Protein AF-A0ABC8QNK2-F1 (afdb_monomer_lite)

Foldseek 3Di:
DPVVVVVVVVVVVVVVVVVVVVVVVVVVVVVVVVVVVVVVVVVVVVVQVVCVVVVHDRDDDDPPPPPDDPPPPDPPPPPPDDDDDPDDDDDDDDDDDDD

Structure (mmCIF, N/CA/C/O backbone):
data_AF-A0ABC8QNK2-F1
#
_entry.id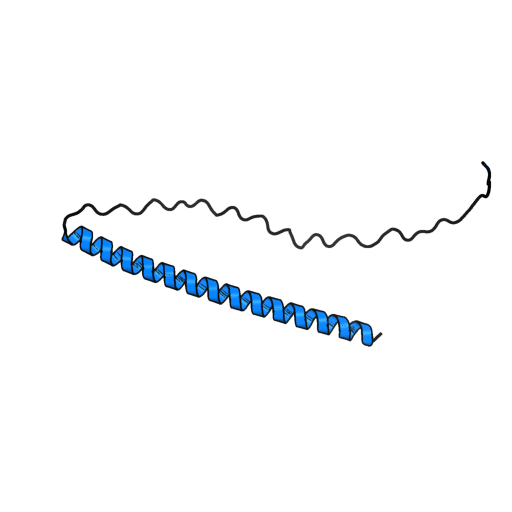   AF-A0ABC8QNK2-F1
#
loop_
_atom_site.group_PDB
_atom_site.id
_atom_site.type_symbol
_atom_site.label_atom_id
_atom_site.label_alt_id
_atom_site.label_comp_id
_atom_site.label_asym_id
_atom_site.label_entity_id
_atom_site.label_seq_id
_atom_site.pdbx_PDB_ins_code
_atom_site.Cartn_x
_atom_site.Cartn_y
_atom_site.Cartn_z
_atom_site.occupancy
_atom_site.B_iso_or_equiv
_atom_site.auth_seq_id
_atom_site.auth_comp_id
_atom_site.auth_asym_id
_atom_site.auth_atom_id
_atom_site.pdbx_PDB_model_num
ATOM 1 N N . MET A 1 1 ? -26.030 -6.026 41.395 1.00 61.59 1 MET A N 1
ATOM 2 C CA . MET A 1 1 ? -24.773 -6.441 40.733 1.00 61.59 1 MET A CA 1
ATOM 3 C C . MET A 1 1 ? -24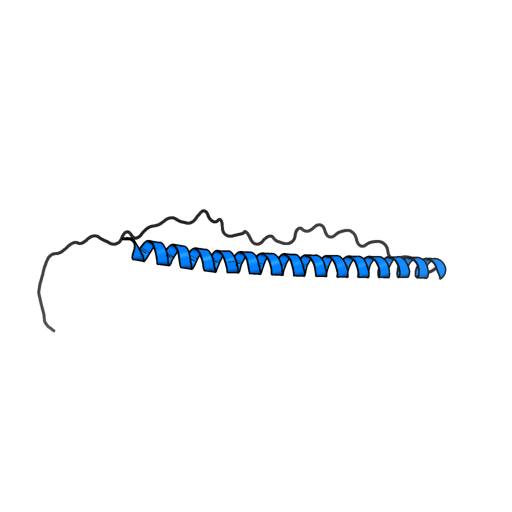.905 -6.712 39.224 1.00 61.59 1 MET A C 1
ATOM 5 O O . MET A 1 1 ? -23.877 -6.773 38.579 1.00 61.59 1 MET A O 1
ATOM 9 N N . GLN A 1 2 ? -26.103 -6.814 38.624 1.00 62.53 2 GLN A N 1
ATOM 10 C CA . GLN A 1 2 ? -26.254 -7.089 37.175 1.00 62.53 2 GLN A CA 1
ATOM 11 C C . GLN A 1 2 ? -26.094 -5.860 36.251 1.00 62.53 2 GLN A C 1
ATOM 13 O O . GLN A 1 2 ? -25.575 -5.991 35.149 1.00 62.53 2 GLN A O 1
ATOM 18 N N . ALA A 1 3 ? -26.467 -4.653 36.693 1.00 66.81 3 ALA A N 1
ATOM 19 C CA . ALA A 1 3 ? -26.412 -3.447 35.850 1.00 66.81 3 ALA A CA 1
ATOM 20 C C . ALA A 1 3 ? -24.983 -2.969 35.510 1.00 66.81 3 ALA A C 1
ATOM 22 O O . ALA A 1 3 ? -24.759 -2.419 34.437 1.00 66.81 3 ALA A O 1
ATOM 23 N N . MET A 1 4 ? -24.007 -3.210 36.396 1.00 67.69 4 MET A N 1
ATOM 24 C CA . MET A 1 4 ? -22.595 -2.883 36.138 1.00 67.69 4 MET A CA 1
ATOM 25 C C . MET A 1 4 ? -21.959 -3.809 35.093 1.00 67.69 4 MET A C 1
ATOM 27 O O . MET A 1 4 ? -21.123 -3.360 34.318 1.00 67.69 4 MET A O 1
ATOM 31 N N . GLN A 1 5 ? -22.361 -5.082 35.050 1.00 70.38 5 GLN A N 1
ATOM 32 C CA . GLN A 1 5 ? -21.816 -6.055 34.101 1.00 70.38 5 GLN A CA 1
ATOM 33 C C . GLN A 1 5 ? -22.247 -5.725 32.665 1.00 70.38 5 GLN A C 1
ATOM 35 O O . GLN A 1 5 ? -21.412 -5.666 31.770 1.00 70.38 5 GLN A O 1
ATOM 40 N N . SER A 1 6 ? -23.519 -5.350 32.486 1.00 77.56 6 SER A N 1
ATOM 41 C CA . SER A 1 6 ? -24.060 -4.953 31.182 1.00 77.56 6 SER A CA 1
ATOM 42 C C . SER A 1 6 ? -23.381 -3.711 30.590 1.00 77.56 6 SER A C 1
ATOM 44 O O . SER A 1 6 ? -23.237 -3.628 29.376 1.00 77.56 6 SER A O 1
ATOM 46 N N . GLN A 1 7 ? -22.951 -2.749 31.419 1.00 76.44 7 GLN A N 1
ATOM 47 C CA . GLN A 1 7 ? -22.229 -1.564 30.933 1.00 76.44 7 GLN A CA 1
ATOM 48 C C . GLN A 1 7 ? -20.821 -1.904 30.436 1.00 76.44 7 GLN A C 1
ATOM 50 O O . GLN A 1 7 ? -20.362 -1.321 29.454 1.00 76.44 7 GLN A O 1
ATOM 55 N N . LEU A 1 8 ? -20.144 -2.849 31.091 1.00 84.06 8 LEU A N 1
ATOM 56 C CA . LEU A 1 8 ? -18.826 -3.312 30.663 1.00 84.06 8 LEU A CA 1
ATOM 57 C C . LEU A 1 8 ? -18.926 -4.087 29.348 1.00 84.06 8 LEU A C 1
ATOM 59 O O . LEU A 1 8 ? -18.174 -3.794 28.422 1.00 84.06 8 LEU A O 1
ATOM 63 N N . ASP A 1 9 ? -19.893 -4.998 29.227 1.00 86.44 9 ASP A N 1
ATOM 64 C CA . ASP A 1 9 ? -20.107 -5.781 28.003 1.00 86.44 9 ASP A CA 1
ATOM 65 C C . ASP A 1 9 ? -20.421 -4.885 26.792 1.00 86.44 9 ASP A C 1
ATOM 67 O O . ASP A 1 9 ? -19.950 -5.130 25.674 1.00 86.44 9 ASP A O 1
ATOM 71 N N . GLU A 1 10 ? -21.165 -3.798 27.011 1.00 86.81 10 GLU A N 1
ATOM 72 C CA . GLU A 1 10 ? -21.484 -2.830 25.963 1.00 86.81 10 GLU A CA 1
ATOM 73 C C . GLU A 1 10 ? -20.262 -1.985 25.556 1.00 86.81 10 GLU A C 1
ATOM 75 O O . GLU A 1 10 ? -20.049 -1.739 24.366 1.00 86.81 10 GLU A O 1
ATOM 80 N N . GLN A 1 11 ? -19.413 -1.590 26.512 1.00 82.62 11 GLN A N 1
ATOM 81 C CA . GLN A 1 11 ? -18.150 -0.897 26.227 1.00 82.62 11 GLN A CA 1
ATOM 82 C C . GLN A 1 11 ? -17.164 -1.792 25.466 1.00 82.62 11 GLN A C 1
ATOM 84 O O . GLN A 1 11 ? -16.586 -1.354 24.469 1.00 82.62 11 GLN A O 1
ATOM 89 N N . PHE A 1 12 ? -17.021 -3.058 25.872 1.00 89.44 12 PHE A N 1
ATOM 90 C CA . PHE A 1 12 ? -16.175 -4.029 25.174 1.00 89.44 12 PHE A CA 1
ATOM 91 C C . PHE A 1 12 ? -16.671 -4.308 23.757 1.00 89.44 12 PHE A C 1
ATOM 93 O O . PHE A 1 12 ? -15.865 -4.359 22.831 1.00 89.44 12 PHE A O 1
ATOM 100 N N . SER A 1 13 ? -17.986 -4.435 23.564 1.00 91.12 13 SER A N 1
ATOM 101 C CA . SER A 1 13 ? -18.560 -4.669 22.236 1.00 91.12 13 SER A CA 1
ATOM 102 C C . SER A 1 13 ? -18.286 -3.508 21.280 1.00 91.12 13 SER A C 1
ATOM 104 O O . SER A 1 13 ? -17.899 -3.735 20.134 1.00 91.12 13 SER A O 1
ATOM 106 N N . ARG A 1 14 ? -18.422 -2.261 21.750 1.00 86.81 14 ARG A N 1
ATOM 107 C CA . ARG A 1 14 ? -18.113 -1.070 20.941 1.00 86.81 14 ARG A CA 1
ATOM 108 C C . ARG A 1 14 ? -16.626 -0.984 20.609 1.00 86.81 14 ARG A C 1
ATOM 110 O O . ARG A 1 14 ? -16.281 -0.758 19.455 1.00 86.81 14 ARG A O 1
ATOM 117 N N . HIS A 1 15 ? -15.761 -1.224 21.593 1.00 89.12 15 HIS A N 1
ATOM 118 C CA . HIS A 1 15 ? -14.316 -1.189 21.384 1.00 89.12 15 HIS A CA 1
ATOM 119 C C . HIS A 1 15 ? -13.837 -2.289 20.424 1.00 89.12 15 HIS A C 1
ATOM 121 O O . HIS A 1 15 ? -12.986 -2.051 19.570 1.00 89.12 15 HIS A O 1
ATOM 127 N N . LYS A 1 16 ? -14.432 -3.484 20.504 1.00 90.00 16 LYS A N 1
ATOM 128 C CA . LYS A 1 16 ? -14.156 -4.579 19.571 1.00 90.00 16 LYS A CA 1
ATOM 129 C C . LYS A 1 16 ? -14.552 -4.215 18.138 1.00 90.00 16 LYS A C 1
ATOM 131 O O . LYS A 1 16 ? -13.751 -4.405 17.230 1.00 90.00 16 LYS A O 1
ATOM 136 N N . ALA A 1 17 ? -15.747 -3.658 17.946 1.00 91.69 17 ALA A N 1
ATOM 137 C CA . ALA A 1 17 ? -16.207 -3.224 16.628 1.00 91.69 17 ALA A CA 1
ATOM 138 C C . ALA A 1 17 ? -15.314 -2.117 16.038 1.00 91.69 17 ALA A C 1
ATOM 140 O O . ALA A 1 17 ? -15.049 -2.105 14.838 1.00 91.69 17 ALA A O 1
ATOM 141 N N . GLU A 1 18 ? -14.813 -1.207 16.876 1.00 93.12 18 GLU A N 1
ATOM 142 C CA . GLU A 1 18 ? -13.860 -0.178 16.457 1.00 93.12 18 GLU A CA 1
ATOM 143 C C . GLU A 1 18 ? -12.518 -0.781 16.019 1.00 93.12 18 GLU A C 1
ATOM 145 O O . GLU A 1 18 ? -12.005 -0.417 14.961 1.00 93.12 18 GLU A O 1
ATOM 150 N N . MET A 1 19 ? -11.977 -1.741 16.775 1.00 92.88 19 MET A N 1
ATOM 151 C CA . MET A 1 19 ? -10.752 -2.445 16.382 1.00 92.88 19 MET A CA 1
ATOM 152 C C . MET A 1 19 ? -10.922 -3.231 15.079 1.00 92.88 19 MET A C 1
ATOM 154 O O . MET A 1 19 ? -10.050 -3.166 14.215 1.00 92.88 19 MET A O 1
ATOM 158 N N . GLU A 1 20 ? -12.043 -3.932 14.898 1.00 94.88 20 GLU A N 1
ATOM 159 C CA . GLU A 1 20 ? -12.343 -4.648 13.649 1.00 94.88 20 GLU A CA 1
ATOM 160 C C . GLU A 1 20 ? -12.441 -3.677 12.459 1.00 94.88 20 GLU A C 1
ATOM 162 O O . GLU A 1 20 ? -11.907 -3.949 11.381 1.00 94.88 20 GLU A O 1
ATOM 167 N N . ALA A 1 21 ? -13.053 -2.504 12.653 1.00 93.69 21 ALA A N 1
ATOM 168 C CA . ALA A 1 21 ? -13.123 -1.469 11.625 1.00 93.69 21 ALA A CA 1
ATOM 169 C C . ALA A 1 21 ? -11.738 -0.891 11.280 1.00 93.69 21 ALA A C 1
ATOM 171 O O . ALA A 1 21 ? -11.423 -0.708 10.101 1.00 93.69 21 ALA A O 1
ATOM 172 N N . GLN A 1 22 ? -10.893 -0.639 12.286 1.00 93.94 22 GLN A N 1
ATOM 173 C CA . GLN A 1 22 ? -9.515 -0.187 12.078 1.00 93.94 22 GLN A CA 1
ATOM 174 C C . GLN A 1 22 ? -8.676 -1.243 11.350 1.00 93.94 22 GLN A C 1
ATOM 176 O O . GLN A 1 22 ? -7.936 -0.904 10.425 1.00 93.94 22 GLN A O 1
ATOM 181 N N . GLN A 1 23 ? -8.825 -2.521 11.710 1.00 93.00 23 GLN A N 1
ATOM 182 C CA . GLN A 1 23 ? -8.158 -3.625 11.026 1.00 93.00 23 GLN A CA 1
ATOM 183 C C . GLN A 1 23 ? -8.565 -3.680 9.549 1.00 93.00 23 GLN A C 1
ATOM 185 O O . GLN A 1 23 ? -7.699 -3.668 8.674 1.00 93.00 23 GLN A O 1
ATOM 190 N N . ALA A 1 24 ? -9.866 -3.650 9.253 1.00 94.44 24 ALA A N 1
ATOM 191 C CA . ALA A 1 24 ? -10.360 -3.665 7.877 1.00 94.44 24 ALA A CA 1
ATOM 192 C C . ALA A 1 24 ? -9.856 -2.455 7.064 1.00 94.44 24 ALA A C 1
ATOM 194 O O . ALA A 1 24 ? -9.543 -2.566 5.874 1.00 94.44 24 ALA A O 1
ATOM 195 N N . GLN A 1 25 ? -9.737 -1.284 7.698 1.00 95.50 25 GLN A N 1
ATOM 196 C CA . GLN A 1 25 ? -9.166 -0.098 7.062 1.00 95.50 25 GLN A CA 1
ATOM 197 C C . GLN A 1 25 ? -7.674 -0.276 6.749 1.00 95.50 25 GLN A C 1
ATOM 199 O O . GLN A 1 25 ? -7.233 0.108 5.661 1.00 95.50 25 GLN A O 1
ATOM 204 N N . MET A 1 26 ? -6.908 -0.864 7.668 1.00 94.44 26 MET A N 1
ATOM 205 C CA . MET A 1 26 ? -5.484 -1.139 7.484 1.00 94.44 26 MET A CA 1
ATOM 206 C C . MET A 1 26 ? -5.248 -2.149 6.357 1.00 94.44 26 MET A C 1
ATOM 208 O O . MET A 1 26 ? -4.439 -1.894 5.465 1.00 94.44 26 MET A O 1
ATOM 212 N N . GLU A 1 27 ? -6.009 -3.245 6.335 1.00 96.38 27 GLU A N 1
ATOM 213 C CA . GLU A 1 27 ? -5.957 -4.256 5.272 1.00 96.38 27 GLU A CA 1
ATOM 214 C C . GLU A 1 27 ? -6.244 -3.636 3.897 1.00 96.38 27 GLU A C 1
ATOM 216 O O . GLU A 1 27 ? -5.523 -3.874 2.925 1.00 96.38 27 GLU A O 1
ATOM 221 N N . LYS A 1 28 ? -7.241 -2.746 3.817 1.00 95.38 28 LYS A N 1
ATOM 222 C CA . LYS A 1 28 ? -7.549 -2.009 2.586 1.00 95.38 28 LYS A CA 1
ATOM 223 C C . LYS A 1 28 ? -6.396 -1.108 2.142 1.00 95.38 28 LYS A C 1
ATOM 225 O O . LYS A 1 28 ? -6.100 -1.045 0.949 1.00 95.38 28 LYS A O 1
ATOM 230 N N . GLN A 1 29 ? -5.765 -0.383 3.065 1.00 94.81 29 GLN A N 1
ATOM 231 C CA . GLN A 1 29 ? -4.632 0.486 2.738 1.00 94.81 29 GLN A CA 1
ATOM 232 C C . GLN A 1 29 ? -3.420 -0.318 2.257 1.00 94.81 29 GLN A C 1
ATOM 234 O O . GLN A 1 29 ? -2.801 0.072 1.266 1.00 94.81 29 GLN A O 1
ATOM 239 N N . MET A 1 30 ? -3.127 -1.451 2.901 1.00 94.06 30 MET A N 1
ATOM 240 C CA . MET A 1 30 ? -2.067 -2.375 2.487 1.00 94.06 30 MET A CA 1
ATOM 241 C C . MET A 1 30 ? -2.317 -2.906 1.075 1.00 94.06 30 MET A C 1
ATOM 243 O O . MET A 1 30 ? -1.468 -2.736 0.205 1.00 94.06 30 MET A O 1
ATOM 247 N N . SER A 1 31 ? -3.520 -3.418 0.803 1.00 95.06 31 SER A N 1
ATOM 248 C CA . SER A 1 31 ? -3.876 -3.926 -0.527 1.00 95.06 31 SER A CA 1
ATOM 249 C C . SER A 1 31 ? -3.754 -2.853 -1.621 1.00 95.06 31 SER A C 1
ATOM 251 O O . SER A 1 31 ? -3.245 -3.110 -2.713 1.00 95.06 31 SER A O 1
ATOM 253 N N . GLN A 1 32 ? -4.152 -1.607 -1.336 1.00 94.38 32 GLN A N 1
ATOM 254 C CA . GLN A 1 32 ? -3.967 -0.499 -2.281 1.00 94.38 32 GLN A CA 1
ATOM 255 C C . GLN A 1 32 ? -2.494 -0.148 -2.506 1.00 94.38 32 GLN A C 1
ATOM 257 O O . GLN A 1 32 ? -2.118 0.243 -3.613 1.00 94.38 32 GLN A O 1
ATOM 262 N N . MET A 1 33 ? -1.668 -0.232 -1.464 1.00 95.06 33 MET A N 1
ATOM 263 C CA . MET A 1 33 ? -0.235 0.027 -1.555 1.00 95.06 33 MET A CA 1
ATOM 264 C C . MET A 1 33 ? 0.462 -1.038 -2.400 1.00 95.06 33 MET A C 1
ATOM 266 O O . MET A 1 33 ? 1.223 -0.687 -3.299 1.00 95.06 33 MET A O 1
ATOM 270 N N . GLU A 1 34 ? 0.141 -2.311 -2.172 1.00 94.19 34 GLU A N 1
ATOM 271 C CA . GLU A 1 34 ? 0.634 -3.442 -2.961 1.00 94.19 34 GLU A CA 1
ATOM 272 C C . GLU A 1 34 ? 0.266 -3.287 -4.439 1.00 94.19 34 GLU A C 1
ATOM 274 O O . GLU A 1 34 ? 1.141 -3.358 -5.301 1.00 94.19 34 GLU A O 1
ATOM 279 N N . ALA A 1 35 ? -0.994 -2.955 -4.741 1.00 93.69 35 ALA A N 1
ATOM 280 C CA . ALA A 1 35 ? -1.442 -2.743 -6.117 1.00 93.69 35 ALA A CA 1
ATOM 281 C C . ALA A 1 35 ? -0.705 -1.583 -6.813 1.00 93.69 35 ALA A C 1
ATOM 283 O O . ALA A 1 35 ? -0.341 -1.680 -7.987 1.00 93.69 35 ALA A O 1
ATOM 284 N N . LYS A 1 36 ? -0.457 -0.474 -6.100 1.00 94.06 36 LYS A N 1
ATOM 285 C CA . LYS A 1 36 ? 0.327 0.655 -6.632 1.00 94.06 36 LYS A CA 1
ATOM 286 C C . LYS A 1 36 ? 1.778 0.261 -6.888 1.00 94.06 36 LYS A C 1
ATOM 288 O O . LYS A 1 36 ? 2.332 0.647 -7.916 1.00 94.06 36 LYS A O 1
ATOM 293 N N . PHE A 1 37 ? 2.378 -0.495 -5.971 1.00 94.31 37 PHE A N 1
ATOM 294 C CA . PHE A 1 37 ? 3.749 -0.969 -6.108 1.00 94.31 37 PHE A CA 1
ATOM 295 C C . PHE A 1 37 ? 3.894 -1.909 -7.308 1.00 94.31 37 PHE A C 1
ATOM 297 O O . PHE A 1 37 ? 4.789 -1.719 -8.128 1.00 94.31 37 PHE A O 1
ATOM 304 N N . GLU A 1 38 ? 2.972 -2.856 -7.478 1.00 94.69 38 GLU A N 1
ATOM 305 C CA . GLU A 1 38 ? 2.961 -3.766 -8.624 1.00 94.69 38 GLU A CA 1
ATOM 306 C C . GLU A 1 38 ? 2.775 -3.011 -9.951 1.00 94.69 38 GLU A C 1
ATOM 308 O O . GLU A 1 38 ? 3.482 -3.266 -10.929 1.00 94.69 38 GLU A O 1
ATOM 313 N N . ALA A 1 39 ? 1.872 -2.026 -9.995 1.00 92.69 39 ALA A N 1
ATOM 314 C CA . ALA A 1 39 ? 1.690 -1.185 -11.177 1.00 92.69 39 ALA A CA 1
ATOM 315 C C . ALA A 1 39 ? 2.969 -0.407 -11.530 1.00 92.69 39 ALA A C 1
ATOM 317 O O . ALA A 1 39 ? 3.364 -0.361 -12.697 1.00 92.69 39 ALA A O 1
ATOM 318 N N . GLN A 1 40 ? 3.641 0.162 -10.527 1.00 92.69 40 GLN A N 1
ATOM 319 C CA . GLN A 1 40 ? 4.905 0.868 -10.713 1.00 92.69 40 GLN A CA 1
ATOM 320 C C . GLN A 1 40 ? 6.021 -0.078 -11.177 1.00 92.69 40 GLN A C 1
ATOM 322 O O . GLN A 1 40 ? 6.791 0.279 -12.069 1.00 92.69 40 GLN A O 1
ATOM 327 N N . GLN A 1 41 ? 6.085 -1.292 -10.627 1.00 92.38 41 GLN A N 1
ATOM 328 C CA . GLN A 1 41 ? 7.042 -2.317 -11.038 1.00 92.38 41 GLN A CA 1
ATOM 329 C C . GLN A 1 41 ? 6.867 -2.673 -12.517 1.00 92.38 41 GLN A C 1
ATOM 331 O O . GLN A 1 41 ? 7.838 -2.636 -13.271 1.00 92.38 41 GLN A O 1
ATOM 336 N N . ARG A 1 42 ? 5.630 -2.917 -12.966 1.00 93.69 42 ARG A N 1
ATOM 337 C CA . ARG A 1 42 ? 5.337 -3.198 -14.382 1.00 93.69 42 ARG A CA 1
ATOM 338 C C . ARG A 1 42 ? 5.700 -2.021 -15.293 1.00 93.69 42 ARG A C 1
ATOM 340 O O . ARG A 1 42 ? 6.271 -2.224 -16.362 1.00 93.69 42 ARG A O 1
ATOM 347 N N . GLN A 1 43 ? 5.408 -0.782 -14.883 1.00 93.62 43 GLN A N 1
ATOM 348 C CA . GLN A 1 43 ? 5.824 0.412 -15.635 1.00 93.62 43 GLN A CA 1
ATOM 349 C C . GLN A 1 43 ? 7.348 0.513 -15.750 1.00 93.62 43 GLN A C 1
ATOM 351 O O . GLN A 1 43 ? 7.868 0.846 -16.816 1.00 93.62 43 GLN A O 1
ATOM 356 N N . PHE A 1 44 ? 8.064 0.200 -14.672 1.00 91.00 44 PHE A N 1
ATOM 357 C CA . PHE A 1 44 ? 9.520 0.196 -14.663 1.00 91.00 44 PHE A CA 1
ATOM 358 C C . PHE A 1 44 ? 10.095 -0.891 -15.578 1.00 91.00 44 PHE A C 1
ATOM 360 O O . PHE A 1 44 ? 11.006 -0.612 -16.351 1.00 91.00 44 PHE A O 1
ATOM 367 N N . GLU A 1 45 ? 9.533 -2.100 -15.574 1.00 91.44 45 GLU A N 1
ATOM 368 C CA . GLU A 1 45 ? 9.926 -3.170 -16.500 1.00 91.44 45 GLU A CA 1
ATOM 369 C C . GLU A 1 45 ? 9.760 -2.746 -17.965 1.00 91.44 45 GLU A C 1
ATOM 371 O O . GLU A 1 45 ? 10.681 -2.907 -18.768 1.00 91.44 45 GLU A O 1
ATOM 376 N N . VAL A 1 46 ? 8.627 -2.127 -18.308 1.00 92.50 46 VAL A N 1
ATOM 377 C CA . VAL A 1 46 ? 8.385 -1.583 -19.653 1.00 92.50 46 VAL A CA 1
ATOM 378 C C . VAL A 1 46 ? 9.415 -0.508 -20.011 1.00 92.50 46 VAL A C 1
ATOM 380 O O . VAL A 1 46 ? 9.945 -0.505 -21.124 1.00 92.50 46 VAL A O 1
ATOM 383 N N . PHE A 1 47 ? 9.733 0.387 -19.076 1.00 91.31 47 PHE A N 1
ATOM 384 C CA . PHE A 1 47 ? 10.767 1.404 -19.263 1.00 91.31 47 PHE A CA 1
ATOM 385 C C . PHE A 1 47 ? 12.150 0.782 -19.519 1.00 91.31 47 PHE A C 1
ATOM 387 O O . PHE A 1 47 ? 12.844 1.189 -20.451 1.00 91.31 47 PHE A O 1
ATOM 394 N N . LEU A 1 48 ? 12.536 -0.243 -18.754 1.00 90.75 48 LEU A N 1
ATOM 395 C CA . LEU A 1 48 ? 13.805 -0.952 -18.936 1.00 90.75 48 LEU A CA 1
ATOM 396 C C . LEU A 1 48 ? 13.905 -1.629 -20.309 1.00 90.75 48 LEU A C 1
ATOM 398 O O . LEU A 1 48 ? 14.961 -1.585 -20.944 1.00 90.75 48 LEU A O 1
ATOM 402 N N . VAL A 1 49 ? 12.811 -2.231 -20.785 1.00 92.06 49 VAL A N 1
ATOM 403 C CA . VAL A 1 49 ? 12.749 -2.828 -22.127 1.00 92.06 49 VAL A CA 1
ATOM 404 C C . VAL A 1 49 ? 12.936 -1.757 -23.205 1.00 92.06 49 VAL A C 1
ATOM 406 O O . VAL A 1 49 ? 13.716 -1.965 -24.135 1.00 92.06 49 VAL A O 1
ATOM 409 N N . GLN A 1 50 ? 12.291 -0.595 -23.065 1.00 91.31 50 GLN A N 1
ATOM 410 C CA . GLN A 1 50 ? 12.454 0.522 -24.004 1.00 91.31 50 GLN A CA 1
ATOM 411 C C . GLN A 1 50 ? 13.882 1.081 -24.006 1.00 91.31 50 GLN A C 1
ATOM 413 O O . GLN A 1 50 ? 14.459 1.281 -25.072 1.00 91.31 50 GLN A O 1
ATOM 418 N N . MET A 1 51 ? 14.482 1.282 -22.830 1.00 90.75 51 MET A N 1
ATOM 419 C CA . MET A 1 51 ? 15.875 1.723 -22.697 1.00 90.75 51 MET A CA 1
ATOM 420 C C . MET A 1 51 ? 16.838 0.767 -23.403 1.00 90.75 51 MET A C 1
ATOM 422 O O . MET A 1 51 ? 17.687 1.208 -24.178 1.00 90.75 51 MET A O 1
ATOM 426 N N . ARG A 1 52 ? 16.652 -0.546 -23.205 1.00 88.88 52 ARG A N 1
ATOM 427 C CA . ARG A 1 52 ? 17.427 -1.580 -23.901 1.00 88.88 52 ARG A CA 1
ATOM 428 C C . ARG A 1 52 ? 17.255 -1.496 -25.417 1.00 88.88 52 ARG A C 1
ATOM 430 O O . ARG A 1 52 ? 18.246 -1.580 -26.134 1.00 88.88 52 ARG A O 1
ATOM 437 N N . ALA A 1 53 ? 16.022 -1.337 -25.899 1.00 90.81 53 ALA A N 1
ATOM 438 C CA . ALA A 1 53 ? 15.729 -1.240 -27.329 1.00 90.81 53 ALA A CA 1
ATOM 439 C C . ALA A 1 53 ? 16.377 -0.006 -27.980 1.00 90.81 53 ALA A C 1
ATOM 441 O O . ALA A 1 53 ? 16.811 -0.073 -29.126 1.00 90.81 53 ALA A O 1
ATOM 442 N N . MET A 1 54 ? 16.499 1.095 -27.235 1.00 92.06 54 MET A N 1
ATOM 443 C CA . MET A 1 54 ? 17.193 2.311 -27.670 1.00 92.06 54 MET A CA 1
ATOM 444 C C . MET A 1 54 ? 18.721 2.245 -27.495 1.00 92.06 54 MET A C 1
ATOM 446 O O . MET A 1 54 ? 19.404 3.232 -27.759 1.00 92.06 54 MET A O 1
ATOM 450 N N . GLY A 1 55 ? 19.273 1.117 -27.029 1.00 89.88 55 GLY A N 1
ATOM 451 C CA . GLY A 1 55 ? 20.708 0.962 -26.770 1.00 89.88 55 GLY A CA 1
ATOM 452 C C . GLY A 1 55 ? 21.233 1.828 -25.618 1.00 89.88 55 GLY A C 1
ATOM 453 O O . GLY A 1 55 ? 22.443 2.018 -25.503 1.00 89.88 55 GLY A O 1
ATOM 454 N N . MET A 1 56 ? 20.346 2.365 -24.773 1.00 87.81 56 MET A N 1
ATOM 455 C CA . MET A 1 56 ? 20.723 3.183 -23.621 1.00 87.81 56 MET A CA 1
ATOM 456 C C . MET A 1 56 ? 21.128 2.304 -22.425 1.00 87.81 56 MET A C 1
ATOM 458 O O . MET A 1 56 ? 20.559 1.224 -22.231 1.00 87.81 56 MET A O 1
ATOM 462 N N . PRO A 1 57 ? 22.103 2.741 -21.604 1.00 79.81 57 PRO A N 1
ATOM 463 C CA . PRO A 1 57 ? 22.565 1.969 -20.455 1.00 79.81 57 PRO A CA 1
ATOM 464 C C . PRO A 1 57 ? 21.443 1.800 -19.423 1.00 79.81 57 PRO A C 1
ATOM 466 O O . PRO A 1 57 ? 20.804 2.769 -19.016 1.00 79.81 57 PRO A O 1
ATOM 469 N N . ILE A 1 58 ? 21.209 0.560 -18.989 1.00 78.88 58 ILE A N 1
ATOM 470 C CA . ILE A 1 58 ? 20.211 0.238 -17.964 1.00 78.88 58 ILE A CA 1
ATOM 471 C C . ILE A 1 58 ? 20.774 0.604 -16.581 1.00 78.88 58 ILE A C 1
ATOM 473 O O . ILE A 1 58 ? 21.854 0.119 -16.239 1.00 78.88 58 ILE A O 1
ATOM 477 N N . PRO A 1 59 ? 20.066 1.412 -15.770 1.00 72.25 59 PRO A N 1
ATOM 478 C CA . PRO A 1 59 ? 20.474 1.683 -14.397 1.00 72.25 59 PRO A CA 1
ATOM 479 C C . PRO A 1 59 ? 20.466 0.393 -13.566 1.00 72.25 59 PRO A C 1
ATOM 481 O O . PRO A 1 59 ? 19.499 -0.371 -13.593 1.00 72.25 59 PRO A O 1
ATOM 484 N N . GLU A 1 60 ? 21.552 0.147 -12.829 1.00 71.06 60 GLU A N 1
ATOM 485 C CA . GLU A 1 60 ? 21.654 -1.003 -11.928 1.00 71.06 60 GLU A CA 1
ATOM 486 C C . GLU A 1 60 ? 20.636 -0.893 -10.780 1.00 71.06 60 GLU A C 1
ATOM 488 O O . GLU A 1 60 ? 20.368 0.211 -10.292 1.00 71.06 60 GLU A O 1
ATOM 493 N N . PRO A 1 61 ? 20.067 -2.020 -10.308 1.00 67.50 61 PRO A N 1
ATOM 494 C CA . PRO A 1 61 ? 19.187 -2.001 -9.151 1.00 67.50 61 PRO A CA 1
ATOM 495 C C . PRO A 1 61 ? 19.955 -1.459 -7.941 1.00 67.50 61 PRO A C 1
ATOM 497 O O . PRO A 1 61 ? 20.967 -2.028 -7.526 1.00 67.50 61 PRO A O 1
ATOM 500 N N . ALA A 1 62 ? 19.466 -0.356 -7.368 1.00 61.69 62 ALA A N 1
ATOM 501 C CA . ALA A 1 62 ? 20.028 0.216 -6.153 1.00 61.69 62 ALA A CA 1
ATOM 502 C C . ALA A 1 62 ? 20.109 -0.877 -5.078 1.00 61.69 62 ALA A C 1
ATOM 504 O O . ALA A 1 62 ? 19.108 -1.527 -4.763 1.00 61.69 62 ALA A O 1
ATOM 505 N N . ARG A 1 63 ? 21.318 -1.117 -4.549 1.00 63.97 63 ARG A N 1
ATOM 506 C CA . ARG A 1 63 ? 21.547 -2.084 -3.467 1.00 63.97 63 ARG A CA 1
ATOM 507 C C . ARG A 1 63 ? 20.501 -1.857 -2.379 1.00 63.97 63 ARG A C 1
ATOM 509 O O . ARG A 1 63 ? 20.376 -0.742 -1.878 1.00 63.97 63 ARG A O 1
ATOM 516 N N . LYS A 1 64 ? 19.752 -2.914 -2.040 1.00 57.38 64 LYS A N 1
ATOM 517 C CA . LYS A 1 64 ? 18.741 -2.899 -0.978 1.00 57.38 64 LYS A CA 1
ATOM 518 C C . LYS A 1 64 ? 19.342 -2.230 0.257 1.00 57.38 64 LYS A C 1
ATOM 520 O O . LYS A 1 64 ? 20.293 -2.756 0.832 1.00 57.38 64 LYS A O 1
ATOM 525 N N . ASN A 1 65 ? 18.804 -1.081 0.655 1.00 55.91 65 ASN A N 1
ATOM 526 C CA . ASN A 1 65 ? 19.068 -0.552 1.981 1.00 55.91 65 ASN A CA 1
ATOM 527 C C . ASN A 1 65 ? 18.307 -1.456 2.954 1.00 55.91 65 ASN A C 1
ATOM 529 O O . ASN A 1 65 ? 17.100 -1.323 3.127 1.00 55.91 65 ASN A O 1
ATOM 533 N N . THR A 1 66 ? 19.003 -2.452 3.497 1.00 58.56 66 THR A N 1
ATOM 534 C CA . THR A 1 66 ? 18.468 -3.402 4.473 1.00 58.56 66 THR A CA 1
ATOM 535 C C . THR A 1 66 ? 18.484 -2.834 5.888 1.00 58.56 66 THR A C 1
ATOM 537 O O . THR A 1 66 ? 18.479 -3.627 6.825 1.00 58.56 66 THR A O 1
ATOM 540 N N . ASN A 1 67 ? 18.535 -1.508 6.090 1.00 52.38 67 ASN A N 1
ATOM 541 C CA . ASN A 1 67 ? 18.264 -0.982 7.423 1.00 52.38 67 ASN A CA 1
ATOM 542 C C . ASN A 1 67 ? 16.816 -1.334 7.764 1.00 52.38 67 ASN A C 1
ATOM 544 O O . ASN A 1 67 ? 15.907 -0.831 7.095 1.00 52.38 67 ASN A O 1
ATOM 548 N N . PRO A 1 68 ? 16.576 -2.194 8.769 1.00 58.19 68 PRO A N 1
ATOM 549 C CA . PRO A 1 68 ? 15.232 -2.337 9.283 1.00 58.19 68 PRO A CA 1
ATOM 550 C C . PRO A 1 68 ? 14.773 -0.944 9.717 1.00 58.19 68 PRO A C 1
ATOM 552 O O . PRO A 1 68 ? 15.532 -0.200 10.348 1.00 58.19 68 PRO A O 1
ATOM 555 N N . LEU A 1 69 ? 13.550 -0.574 9.334 1.00 66.69 69 LEU A N 1
ATOM 556 C CA . LEU A 1 69 ? 12.890 0.601 9.892 1.00 66.69 69 LEU A CA 1
ATOM 557 C C . LEU A 1 69 ? 13.028 0.520 11.421 1.00 66.69 69 LEU A C 1
ATOM 559 O O . LEU A 1 69 ? 12.852 -0.577 11.965 1.00 66.69 69 LEU A O 1
ATOM 563 N N . PRO A 1 70 ? 13.386 1.611 12.121 1.00 62.44 70 PRO A N 1
ATOM 564 C CA . PRO A 1 70 ? 13.423 1.596 13.572 1.00 62.44 70 PRO A CA 1
ATOM 565 C C . PRO A 1 70 ? 12.027 1.215 14.057 1.00 62.44 70 PRO A C 1
ATOM 567 O O . PRO A 1 70 ? 11.078 1.983 13.928 1.00 62.44 70 PRO A O 1
ATOM 570 N N . VAL A 1 71 ? 11.896 -0.010 14.559 1.00 63.41 71 VAL A N 1
ATOM 571 C CA . VAL A 1 71 ? 10.708 -0.441 15.278 1.00 63.41 71 VAL A CA 1
ATOM 572 C C . VAL A 1 71 ? 10.730 0.384 16.557 1.00 63.41 71 VAL A C 1
ATOM 574 O O . VAL A 1 71 ? 11.523 0.100 17.458 1.00 63.41 71 VAL A O 1
ATOM 577 N N . GLU A 1 72 ? 9.935 1.456 16.620 1.00 67.19 72 GLU A N 1
ATOM 578 C CA . GLU A 1 72 ? 9.604 2.049 17.910 1.00 67.19 72 GLU A CA 1
ATOM 579 C C . GLU A 1 72 ? 9.081 0.904 18.770 1.00 67.19 72 GLU A C 1
ATOM 581 O O . GLU A 1 72 ? 8.139 0.206 18.389 1.00 67.19 72 GLU A O 1
ATOM 586 N N . LYS A 1 73 ? 9.791 0.627 19.868 1.00 58.22 73 LYS A N 1
ATOM 587 C CA . LYS A 1 73 ? 9.433 -0.442 20.790 1.00 58.22 73 LYS A CA 1
ATOM 588 C C . LYS A 1 73 ? 7.972 -0.242 21.160 1.00 58.22 73 LYS A C 1
ATOM 590 O O . LYS A 1 73 ? 7.631 0.752 21.798 1.00 58.22 73 LYS A O 1
ATOM 595 N N . VAL A 1 74 ? 7.134 -1.187 20.750 1.00 57.91 74 VAL A N 1
ATOM 596 C CA . VAL A 1 74 ? 5.772 -1.313 21.256 1.00 57.91 74 VAL A CA 1
ATOM 597 C C . VAL A 1 74 ? 5.893 -1.263 22.784 1.00 57.91 74 VAL A C 1
ATOM 599 O O . VAL A 1 74 ? 6.706 -2.022 23.321 1.00 57.91 74 VAL A O 1
ATOM 602 N N . PRO A 1 75 ? 5.210 -0.348 23.496 1.00 53.88 75 PRO A N 1
ATOM 603 C CA . PRO A 1 75 ? 5.258 -0.354 24.949 1.00 53.88 75 PRO A CA 1
ATOM 604 C C . PRO A 1 75 ? 4.780 -1.729 25.414 1.00 53.88 75 PRO A C 1
ATOM 606 O O . PRO A 1 75 ? 3.665 -2.137 25.090 1.00 53.88 75 PRO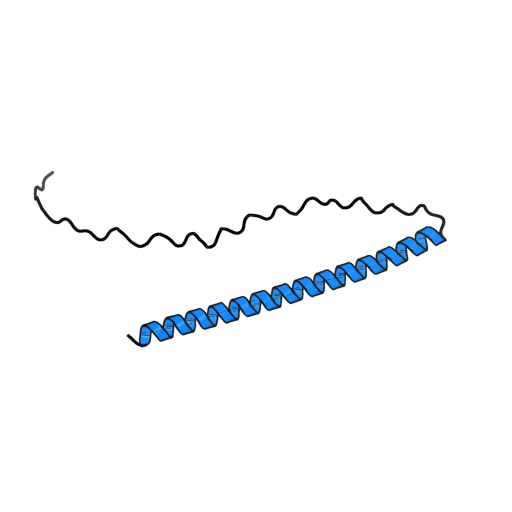 A O 1
ATOM 609 N N . ASP A 1 76 ? 5.655 -2.463 26.106 1.00 52.66 76 ASP A N 1
ATOM 610 C CA . ASP A 1 76 ? 5.354 -3.785 26.643 1.00 52.66 76 ASP A CA 1
ATOM 611 C C . ASP A 1 76 ? 4.036 -3.711 27.418 1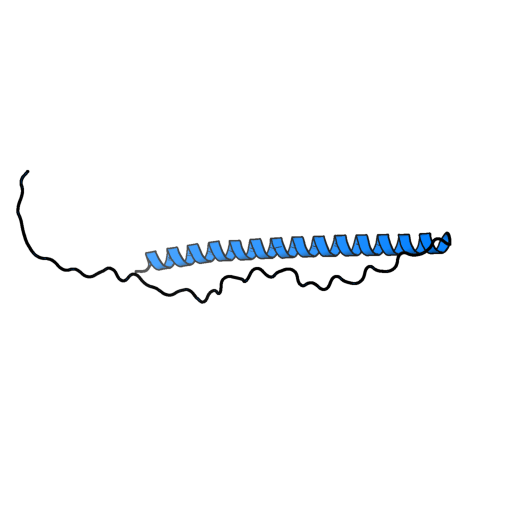.00 52.66 76 ASP A C 1
ATOM 613 O O . ASP A 1 76 ? 3.937 -3.053 28.458 1.00 52.66 76 ASP A O 1
ATOM 617 N N . ALA A 1 77 ? 3.020 -4.428 26.938 1.00 56.28 77 ALA A N 1
ATOM 618 C CA . ALA A 1 77 ? 1.708 -4.543 27.575 1.00 56.28 77 ALA A CA 1
ATOM 619 C C . ALA A 1 77 ? 1.752 -5.295 28.928 1.00 56.28 77 ALA A C 1
ATOM 621 O O . ALA A 1 77 ? 0.728 -5.756 29.419 1.00 56.28 77 ALA A O 1
ATOM 622 N N . SER A 1 78 ? 2.933 -5.428 29.543 1.00 54.44 78 SER A N 1
ATOM 623 C CA . SER A 1 78 ? 3.148 -6.062 30.847 1.00 54.44 78 SER A CA 1
ATOM 624 C C . SER A 1 78 ? 3.225 -5.075 32.018 1.00 54.44 78 SER A C 1
ATOM 626 O O . SER A 1 78 ? 3.404 -5.505 33.154 1.00 54.44 78 SER A O 1
ATOM 628 N N . SER A 1 79 ? 3.042 -3.767 31.804 1.00 47.78 79 SER A N 1
ATOM 629 C CA . SER A 1 79 ? 2.956 -2.802 32.912 1.00 47.78 79 SER A CA 1
ATOM 630 C C . SER A 1 79 ? 1.507 -2.517 33.317 1.00 47.78 79 SER A C 1
ATOM 632 O O . SER A 1 79 ? 1.006 -1.402 33.212 1.00 47.78 79 SER A O 1
ATOM 634 N N . THR A 1 80 ? 0.811 -3.547 33.796 1.00 59.25 80 THR A N 1
ATOM 635 C CA . THR A 1 80 ? -0.429 -3.382 34.569 1.00 59.25 80 THR A CA 1
ATOM 636 C C . THR A 1 80 ? -0.211 -3.845 36.006 1.00 59.25 80 THR A C 1
ATOM 638 O O . THR A 1 80 ? -0.865 -4.769 36.475 1.00 59.25 80 THR A O 1
ATOM 641 N N . HIS A 1 81 ? 0.723 -3.212 36.714 1.00 47.66 81 HIS A N 1
ATOM 642 C CA . HIS A 1 81 ? 0.788 -3.152 38.180 1.00 47.66 81 HIS A CA 1
ATOM 643 C C . HIS A 1 81 ? 1.098 -1.679 38.497 1.00 47.66 81 HIS A C 1
ATOM 645 O O . HIS A 1 81 ? 2.116 -1.157 38.072 1.00 47.66 81 HIS A O 1
ATOM 651 N N . ASN A 1 82 ? 0.241 -0.910 39.160 1.00 42.50 82 ASN A N 1
ATOM 652 C CA . ASN A 1 82 ? -0.037 -1.106 40.568 1.00 42.50 82 ASN A CA 1
ATOM 653 C C . ASN A 1 82 ? -1.348 -0.417 40.968 1.00 42.50 82 ASN A C 1
ATOM 655 O O . ASN A 1 82 ? -1.704 0.667 40.508 1.00 42.50 82 ASN A O 1
ATOM 659 N N . ILE A 1 83 ? -2.040 -1.107 41.854 1.00 49.88 83 ILE A N 1
ATOM 660 C CA . ILE A 1 83 ? -3.374 -0.864 42.348 1.00 49.88 83 ILE A CA 1
ATOM 661 C C . ILE A 1 83 ? -3.260 0.136 43.499 1.00 49.88 83 ILE A C 1
ATOM 663 O O . ILE A 1 83 ? -2.490 -0.054 44.440 1.00 49.88 83 ILE A O 1
ATOM 667 N N . ASN A 1 84 ? -4.054 1.199 43.409 1.00 46.44 84 ASN A N 1
ATOM 668 C CA . ASN A 1 84 ? -4.706 1.896 44.514 1.00 46.44 84 ASN A CA 1
ATOM 669 C C . ASN A 1 84 ? -4.271 1.445 45.929 1.00 46.44 84 ASN A C 1
ATOM 671 O O . ASN A 1 84 ? -4.879 0.551 46.514 1.00 46.44 84 ASN A O 1
ATOM 675 N N . SER A 1 85 ? -3.234 2.075 46.486 1.00 46.88 85 SER A N 1
ATOM 676 C CA . SER A 1 85 ? -2.744 1.793 47.843 1.00 46.88 85 SER A CA 1
ATOM 677 C C . SER A 1 85 ? -2.553 3.071 48.656 1.00 46.88 85 SER A C 1
ATOM 679 O O . SER A 1 85 ? -1.512 3.258 49.265 1.00 46.88 85 SER A O 1
ATOM 681 N N . HIS A 1 86 ? -3.549 3.960 48.694 1.00 48.38 86 HIS A N 1
ATOM 682 C CA . HIS A 1 86 ? -3.634 5.032 49.702 1.00 48.38 86 HIS A CA 1
ATOM 683 C C . HIS A 1 86 ? -5.027 5.042 50.346 1.00 48.38 86 HIS A C 1
ATOM 685 O O . HIS A 1 86 ? -5.768 6.019 50.327 1.00 48.38 86 HIS A O 1
ATOM 691 N N . ARG A 1 87 ? -5.396 3.901 50.937 1.00 61.34 87 ARG A N 1
ATOM 692 C CA . ARG A 1 87 ? -6.487 3.804 51.910 1.00 61.34 87 ARG A CA 1
ATOM 693 C C . ARG A 1 87 ? -5.947 3.202 53.203 1.00 61.34 87 ARG A C 1
ATOM 695 O O . ARG A 1 87 ? -6.087 2.009 53.417 1.00 61.34 87 ARG A O 1
ATOM 702 N N . SER A 1 88 ? -5.348 4.057 54.027 1.00 42.16 88 SER A N 1
ATOM 703 C CA . SER A 1 88 ? -5.201 3.930 55.486 1.00 42.16 88 SER A CA 1
ATOM 704 C C . SER A 1 88 ? -4.902 5.347 55.990 1.00 42.16 88 SER A C 1
ATOM 706 O O . SER A 1 88 ? -3.843 5.882 55.707 1.00 42.16 88 SER A O 1
ATOM 708 N N . SER A 1 89 ? -5.875 6.115 56.483 1.00 44.44 89 SER A N 1
ATOM 709 C CA . SER A 1 89 ? -6.458 6.001 57.826 1.00 44.44 89 SER A CA 1
ATOM 710 C C . SER A 1 89 ? -5.390 5.977 58.921 1.00 44.44 89 SER A C 1
ATOM 712 O O . SER A 1 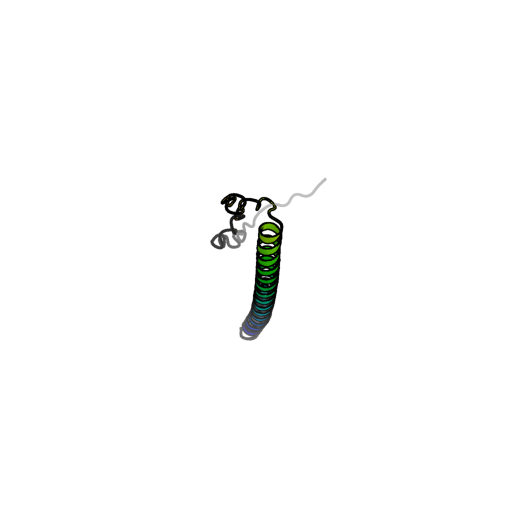89 ? -5.013 4.898 59.357 1.00 44.44 89 SER A O 1
ATOM 714 N N . MET A 1 90 ? -5.000 7.152 59.427 1.00 48.53 90 MET A N 1
ATOM 715 C CA . MET A 1 90 ? -4.831 7.354 60.869 1.00 48.53 90 MET A CA 1
ATOM 716 C C . MET A 1 90 ? -5.394 8.716 61.280 1.00 48.53 90 MET A C 1
ATOM 718 O O . MET A 1 90 ? -4.886 9.785 60.964 1.00 48.53 90 MET A O 1
ATOM 722 N N . ARG A 1 91 ? -6.531 8.594 61.957 1.00 50.94 91 ARG A N 1
ATOM 723 C CA . ARG A 1 91 ? -7.151 9.511 62.903 1.00 50.94 91 ARG A CA 1
ATOM 724 C C . ARG A 1 91 ? -6.218 9.679 64.109 1.00 50.94 91 ARG A C 1
ATOM 726 O O . ARG A 1 91 ? -5.806 8.661 64.656 1.00 50.94 91 ARG A O 1
ATOM 733 N N . SER A 1 92 ? -5.938 10.921 64.507 1.00 47.69 92 SER A N 1
ATOM 734 C CA . SER A 1 92 ? -6.119 11.462 65.870 1.00 47.69 92 SER A CA 1
ATOM 735 C C . SER A 1 92 ? -5.210 12.665 66.138 1.00 47.69 92 SER A C 1
ATOM 737 O O . SER A 1 92 ? -4.016 12.602 65.884 1.00 47.69 92 SER A O 1
ATOM 739 N N . GLU A 1 93 ? -5.828 13.680 66.755 1.00 43.50 93 GLU A N 1
ATOM 740 C CA . GLU A 1 93 ? -5.225 14.757 67.561 1.00 43.50 93 GLU A CA 1
ATOM 741 C C . GLU A 1 93 ? -4.412 15.824 66.800 1.00 43.50 93 GLU A C 1
ATOM 743 O O . GLU A 1 93 ? -3.652 15.535 65.896 1.00 43.50 93 GLU A O 1
ATOM 748 N N . SER A 1 94 ? -4.523 17.119 67.078 1.00 46.31 94 SER A N 1
ATOM 749 C CA . SER A 1 94 ? -5.204 17.836 68.151 1.00 46.31 94 SER A CA 1
ATOM 750 C C . SER A 1 94 ? -5.334 19.309 67.739 1.00 46.31 94 SER A C 1
ATOM 752 O O . SER A 1 94 ? -4.548 19.875 66.987 1.00 46.31 94 SER A O 1
ATOM 754 N N . ARG A 1 95 ? -6.421 19.899 68.217 1.00 46.47 95 ARG A N 1
ATOM 755 C CA . ARG A 1 95 ? -6.865 21.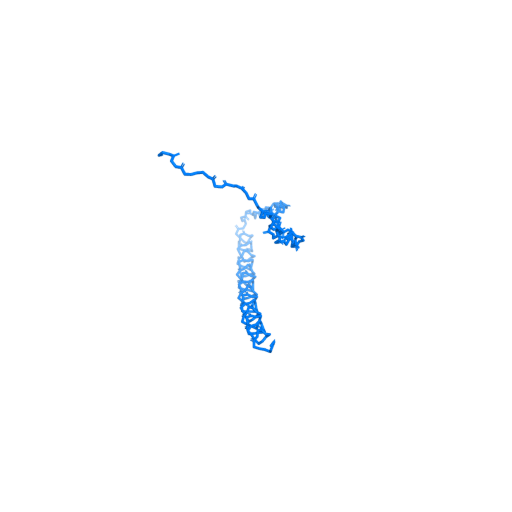284 68.080 1.00 46.47 95 ARG A CA 1
ATOM 756 C C . ARG A 1 95 ? -5.830 22.282 68.619 1.00 46.47 95 ARG A C 1
ATOM 758 O O . ARG A 1 95 ? -5.459 22.152 69.776 1.00 46.47 95 ARG A O 1
ATOM 765 N N . SER A 1 96 ? -5.520 23.321 67.839 1.00 45.78 96 SER A N 1
ATOM 766 C CA . SER A 1 96 ? -5.266 24.691 68.325 1.00 45.78 96 SER A CA 1
ATOM 767 C C . SER A 1 96 ? -5.500 25.709 67.192 1.00 45.78 96 SER A C 1
ATOM 769 O O . SER A 1 96 ? -4.887 25.566 66.136 1.00 45.78 96 SER A O 1
ATOM 771 N N . PRO A 1 97 ? -6.405 26.695 67.362 1.00 55.03 97 PRO A N 1
ATOM 772 C CA . PRO A 1 97 ? -6.578 27.830 66.454 1.00 55.03 97 PRO A CA 1
ATOM 773 C C . PRO A 1 97 ? -5.723 29.040 66.894 1.00 55.03 97 PRO A C 1
ATOM 775 O O . PRO A 1 97 ? -5.154 29.014 67.984 1.00 55.03 97 PRO A O 1
ATOM 778 N N . ALA A 1 98 ? -5.760 30.113 66.091 1.00 39.09 98 ALA A N 1
ATOM 779 C CA . ALA A 1 98 ? -5.063 31.410 66.213 1.00 39.09 98 ALA A CA 1
ATOM 780 C C . ALA A 1 98 ? -3.647 31.380 65.610 1.00 39.09 98 ALA A C 1
ATOM 782 O O . ALA A 1 98 ? -2.829 30.547 65.979 1.00 39.09 98 ALA A O 1
ATOM 783 N N . VAL A 1 99 ? -3.313 32.214 64.623 1.00 42.06 99 VAL A N 1
ATOM 784 C CA . VAL A 1 99 ? -3.532 33.670 64.511 1.00 42.06 99 VAL A CA 1
ATOM 785 C C . VAL A 1 99 ? -3.906 34.063 63.085 1.00 42.06 99 VAL A C 1
ATOM 787 O O . VAL A 1 99 ? -3.335 33.461 62.150 1.00 42.06 99 VAL A O 1
#

Organism: NCBI:txid185542

Secondary structure (DSSP, 8-state):
-HHHHHHHHHHHHHHHHHHHHHHHHHHHHHHHHHHHHHHHHHHHHHHHHHHHHTTPPPPPPPP-------------TT---------------------

Sequence (99 aa):
MQAMQSQLDEQFSRHKAEMEAQQAQMEKQMSQMEAKFEAQQRQFEVFLVQMRAMGMPIPEPARKNTNPLPVEKVPDASSTHNINSHRSSMRSESRSPAV

Radius of gyration: 31.07 Å; chains: 1; bounding box: 49×41×96 Å

pLDDT: mean 74.36, std 19.08, range [39.09, 96.38]